Protein AF-A0A1V5USU1-F1 (afdb_monomer)

Nearest PDB structures (foldseek):
  1e4g-assembly1_T  TM=7.803E-01  e=1.457E-03  Thermotoga maritima
  1e4f-assembly1_T  TM=7.929E-01  e=7.397E-03  Thermotoga maritima
  3h1q-assembly2_B  TM=7.824E-01  e=1.484E-01  Carboxydothermus hydrogenoformans Z-2901
  4ehu-assembly1_A  TM=6.058E-01  e=4.864E-01  Clostridioides difficile
  5icg-assembly1_A-2  TM=4.072E-01  e=1.923E+00  Thalictrum flavum subsp. glaucum

Radius of gyration: 23.8 Å; Cα contacts (8 Å, |Δi|>4): 133; chains: 1; bounding box: 55×42×57 Å

Mean predicted aligned error: 12.1 Å

Solvent-accessible surface area (backbone atoms only — not comparable to full-atom values): 10246 Å² total; per-residue (Å²): 131,86,78,86,73,80,58,92,92,57,49,75,69,56,45,52,52,53,52,52,62,69,36,48,38,63,34,44,83,76,74,37,70,88,44,86,60,76,43,44,51,68,54,46,42,65,72,46,50,46,57,52,49,47,50,56,43,46,56,50,42,54,54,34,51,75,68,60,40,67,84,73,40,83,85,34,50,72,36,55,28,62,73,45,69,44,85,63,44,48,65,46,35,26,69,72,61,74,34,54,46,45,71,47,63,55,80,84,58,92,90,60,66,89,84,59,63,43,29,54,40,31,65,64,51,48,53,51,53,51,51,57,72,66,46,58,69,68,59,46,55,73,66,50,57,60,72,57,58,44,56,76,63,72,52,89,76,73,50,73,69,59,56,55,51,55,62,68,70,50,133

Sequence (171 aa):
MERIKPLPGESKKDFVRRQKSADTLNLAEVGLPDLKEELSRIQIVKGIIYPRVQEIVGLLGEILDKHHLLKLVPAGVVFTGGGAMTIHLNEVAERVLGLPARVGKPRAVDGLIAEANLTTLATSLGVLNYAKSLGSGDAVVSRFNLIEAIKDLHLDRVTTKGLSIIKKILP

pLDDT: mean 83.16, std 12.91, range [51.34, 97.81]

Structure (mmCIF, N/CA/C/O backbone):
data_AF-A0A1V5USU1-F1
#
_entry.id   AF-A0A1V5USU1-F1
#
loop_
_atom_site.group_PDB
_atom_site.id
_atom_site.type_symbol
_atom_site.label_atom_id
_atom_site.label_alt_id
_atom_site.label_comp_id
_atom_site.label_asym_id
_atom_site.label_entity_id
_atom_site.label_seq_id
_atom_site.pdbx_PDB_ins_code
_atom_site.Cartn_x
_atom_site.Cartn_y
_atom_site.Cartn_z
_atom_site.occupancy
_atom_site.B_iso_or_equiv
_atom_site.auth_seq_id
_atom_site.auth_comp_id
_atom_site.auth_asym_id
_atom_site.auth_atom_id
_atom_site.pdbx_PDB_model_num
ATOM 1 N N . MET A 1 1 ? -8.056 -4.563 11.602 1.00 57.9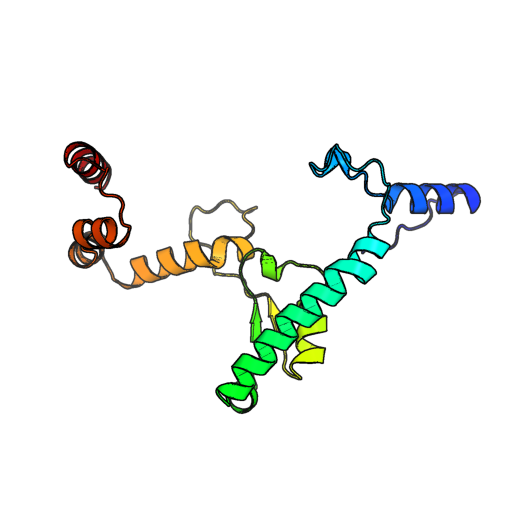7 1 MET A N 1
ATOM 2 C CA . MET A 1 1 ? -7.787 -4.250 13.023 1.00 57.97 1 MET A CA 1
ATOM 3 C C . MET A 1 1 ? -8.084 -5.482 13.841 1.00 57.97 1 MET A C 1
ATOM 5 O O . MET A 1 1 ? -9.164 -6.047 13.701 1.00 57.97 1 MET A O 1
ATOM 9 N N . GLU A 1 2 ? -7.114 -5.932 14.622 1.00 58.34 2 GLU A N 1
ATOM 10 C CA . GLU A 1 2 ? -7.278 -7.111 15.462 1.00 58.34 2 GLU A CA 1
ATOM 11 C C . GLU A 1 2 ? -8.331 -6.819 16.540 1.00 58.34 2 GLU A C 1
ATOM 13 O O . GLU A 1 2 ? -8.253 -5.811 17.245 1.00 58.34 2 GLU A O 1
ATOM 18 N N . ARG A 1 3 ? -9.383 -7.645 16.620 1.00 71.06 3 ARG A N 1
ATOM 19 C CA . ARG A 1 3 ? -10.411 -7.476 17.651 1.00 71.06 3 ARG A CA 1
ATOM 20 C C . ARG A 1 3 ? -9.794 -7.815 19.000 1.00 71.06 3 ARG A C 1
ATOM 22 O O . ARG A 1 3 ? -9.380 -8.950 19.224 1.00 71.06 3 ARG A O 1
ATOM 29 N N . ILE A 1 4 ? -9.790 -6.837 19.898 1.00 83.19 4 ILE A N 1
ATOM 30 C CA . ILE A 1 4 ? -9.371 -7.015 21.284 1.00 83.19 4 ILE A CA 1
ATOM 31 C C . ILE A 1 4 ? -10.218 -8.129 21.907 1.00 83.19 4 ILE A C 1
ATOM 33 O O . ILE A 1 4 ? -11.448 -8.055 21.902 1.00 83.19 4 ILE A O 1
ATOM 37 N N . LYS A 1 5 ? -9.561 -9.175 22.412 1.00 87.00 5 LYS A N 1
ATOM 38 C CA . LYS A 1 5 ? -10.232 -10.302 23.070 1.00 87.00 5 LYS A CA 1
ATOM 39 C C . LYS A 1 5 ? -10.494 -9.982 24.549 1.00 87.00 5 LYS A C 1
ATOM 41 O O . LYS A 1 5 ? -9.697 -9.248 25.149 1.00 87.00 5 LYS A O 1
ATOM 46 N N . PRO A 1 6 ? -11.582 -10.506 25.139 1.00 89.25 6 PRO A N 1
ATOM 47 C CA . PRO A 1 6 ? -11.805 -10.420 26.579 1.00 89.25 6 PRO A CA 1
ATOM 48 C C . PRO A 1 6 ? -10.697 -11.142 27.348 1.00 89.25 6 PRO A C 1
ATOM 50 O O . PRO A 1 6 ? -10.213 -12.184 26.900 1.00 89.25 6 PRO A O 1
ATOM 53 N N . LEU A 1 7 ? -10.304 -10.595 28.496 1.00 91.50 7 LEU A N 1
ATOM 54 C CA . LEU A 1 7 ? -9.378 -11.260 29.412 1.00 91.50 7 LEU A CA 1
ATOM 55 C C . LEU A 1 7 ? -10.143 -12.245 30.319 1.00 91.50 7 LEU A C 1
ATOM 57 O O . LEU A 1 7 ? -11.314 -12.006 30.630 1.00 91.50 7 LEU A O 1
ATOM 61 N N . PRO A 1 8 ? -9.519 -13.351 30.769 1.00 92.56 8 PRO A N 1
ATOM 62 C CA . PRO A 1 8 ? -10.142 -14.246 31.742 1.00 92.56 8 PRO A CA 1
ATOM 63 C C . PRO A 1 8 ? -10.544 -13.485 33.016 1.00 92.56 8 PRO A C 1
ATOM 65 O O . PRO A 1 8 ? -9.722 -12.790 33.605 1.00 92.56 8 PRO A O 1
ATOM 68 N N . GLY A 1 9 ? -11.810 -13.600 33.432 1.00 92.12 9 GLY A N 1
ATOM 69 C CA . GLY A 1 9 ? -12.342 -12.921 34.625 1.00 92.12 9 GLY A CA 1
ATOM 70 C C . GLY A 1 9 ? -12.723 -11.443 34.440 1.00 92.12 9 GLY A C 1
ATOM 71 O O . GLY A 1 9 ? -13.210 -10.828 35.383 1.00 92.12 9 GLY A O 1
ATOM 72 N N . GLU A 1 10 ? -12.550 -10.868 33.246 1.00 94.19 10 GLU A N 1
ATOM 73 C CA . GLU A 1 10 ? -12.930 -9.482 32.951 1.00 94.19 10 GLU A CA 1
ATOM 74 C C . GLU A 1 10 ? -14.457 -9.322 32.880 1.00 94.19 10 GLU A C 1
ATOM 76 O O . GLU A 1 10 ? -15.156 -10.088 32.207 1.00 94.19 10 GLU A O 1
ATOM 81 N N . SER A 1 11 ? -15.001 -8.301 33.549 1.00 93.75 11 SER A N 1
ATOM 82 C CA . SER A 1 11 ? -16.428 -8.005 33.444 1.00 93.75 11 SER A CA 1
ATOM 83 C C . SER A 1 11 ? -16.767 -7.434 32.060 1.00 93.75 11 SER A C 1
ATOM 85 O O . SER A 1 11 ? -15.948 -6.781 31.411 1.00 93.75 11 SER A O 1
ATOM 87 N N . LYS A 1 12 ? -18.021 -7.594 31.609 1.00 90.00 12 LYS A N 1
ATOM 88 C CA . LYS A 1 12 ? -18.480 -6.980 30.345 1.00 90.00 12 LYS A CA 1
ATOM 89 C C . LYS A 1 12 ? -18.264 -5.461 30.322 1.00 90.00 12 LYS A C 1
ATOM 91 O O . LYS A 1 12 ? -17.974 -4.908 29.267 1.00 90.00 12 LYS A O 1
ATOM 96 N N . LYS A 1 13 ? -18.415 -4.791 31.471 1.00 91.00 13 LYS A N 1
ATOM 97 C CA . LYS A 1 13 ? -18.235 -3.336 31.586 1.00 91.00 13 LYS A CA 1
ATOM 98 C C . LYS A 1 13 ? -16.769 -2.946 31.393 1.00 91.00 13 LYS A C 1
ATOM 100 O O . LYS A 1 13 ? -16.489 -2.011 30.645 1.00 91.00 13 LYS A O 1
ATOM 105 N N . ASP A 1 14 ? -15.855 -3.692 32.008 1.00 91.00 14 ASP A N 1
ATOM 106 C CA . ASP A 1 14 ? -14.415 -3.432 31.918 1.00 91.00 14 ASP A CA 1
ATOM 107 C C . ASP A 1 14 ? -13.887 -3.707 30.509 1.00 91.00 14 ASP A C 1
ATOM 109 O O . ASP A 1 14 ? -13.166 -2.878 29.951 1.00 91.00 14 ASP A O 1
ATOM 113 N N . PHE A 1 15 ? -14.359 -4.787 29.878 1.00 90.81 15 PHE A N 1
ATOM 114 C CA . PHE A 1 15 ? -14.026 -5.106 28.492 1.00 90.81 15 PHE A CA 1
ATOM 115 C C . PHE A 1 15 ? -14.422 -3.984 27.524 1.00 90.81 15 PHE A C 1
ATOM 117 O O . PHE A 1 15 ? -13.606 -3.535 26.718 1.00 90.81 15 PHE A O 1
ATOM 124 N N . VAL A 1 16 ? -15.659 -3.484 27.624 1.00 88.31 16 VAL A N 1
ATOM 125 C CA . VAL A 1 16 ? -16.150 -2.389 26.769 1.00 88.31 16 VAL A CA 1
ATOM 126 C C . VAL A 1 16 ? -15.358 -1.102 27.012 1.00 88.31 16 VAL A C 1
ATOM 128 O O . VAL A 1 16 ? -15.012 -0.403 26.059 1.00 88.31 16 VAL A O 1
ATOM 131 N N . ARG A 1 17 ? -15.018 -0.794 28.270 1.00 87.44 17 ARG A N 1
ATOM 132 C CA . ARG A 1 17 ? -14.196 0.376 28.610 1.00 87.44 17 ARG A CA 1
ATOM 133 C C . ARG A 1 17 ? -12.802 0.284 27.989 1.00 87.44 17 ARG A C 1
ATOM 135 O O . ARG A 1 17 ? -12.346 1.251 27.381 1.00 87.44 17 ARG A O 1
ATOM 142 N N . ARG A 1 18 ? -12.149 -0.875 28.100 1.00 87.75 18 ARG A N 1
ATOM 143 C CA . ARG A 1 18 ? -10.826 -1.128 27.516 1.00 87.75 18 ARG A CA 1
ATOM 144 C C . ARG A 1 18 ? -10.861 -1.069 25.994 1.00 87.75 18 ARG A C 1
ATOM 146 O O . ARG A 1 18 ? -9.982 -0.465 25.387 1.00 87.75 18 ARG A O 1
ATOM 153 N N . GLN A 1 19 ? -11.901 -1.634 25.386 1.00 85.88 19 GLN A N 1
ATOM 154 C CA . GLN A 1 19 ? -12.107 -1.561 23.944 1.00 85.88 19 GLN A CA 1
ATOM 155 C C . GLN A 1 19 ? -12.253 -0.114 23.465 1.00 85.88 19 GLN A C 1
ATOM 157 O O . GLN A 1 19 ? -11.602 0.266 22.496 1.00 85.88 19 GLN A O 1
ATOM 162 N N . LYS A 1 20 ? -13.060 0.700 24.157 1.00 83.88 20 LYS A N 1
ATOM 163 C CA . LYS A 1 20 ? -13.244 2.116 23.821 1.00 83.88 20 LYS A CA 1
ATOM 164 C C . LYS A 1 20 ? -11.935 2.897 23.943 1.00 83.88 20 LYS A C 1
ATOM 166 O O . LYS A 1 20 ? -11.565 3.593 23.011 1.00 83.88 20 LYS A O 1
ATOM 171 N N . SER A 1 21 ? -11.210 2.729 25.050 1.00 83.06 21 SER A N 1
ATOM 172 C CA . SER A 1 21 ? -9.934 3.423 25.270 1.00 83.06 21 SER A CA 1
ATOM 173 C C . SER A 1 21 ? -8.869 3.067 24.232 1.00 83.06 21 SER A C 1
ATOM 175 O O . SER A 1 21 ? -8.064 3.920 23.884 1.00 83.06 21 SER A O 1
ATOM 177 N N . ALA A 1 22 ? -8.841 1.822 23.756 1.00 83.25 22 ALA A N 1
ATOM 178 C CA . ALA A 1 22 ? -7.873 1.381 22.754 1.00 83.25 22 ALA A CA 1
ATOM 179 C C . ALA A 1 22 ? -8.215 1.853 21.328 1.00 83.25 22 ALA A C 1
ATOM 181 O O . ALA A 1 22 ? -7.331 1.922 20.472 1.00 83.25 22 ALA A O 1
ATOM 182 N N . ASP A 1 23 ? -9.490 2.142 21.061 1.00 85.19 23 ASP A N 1
ATOM 183 C CA . ASP A 1 23 ? -9.958 2.648 19.769 1.00 85.19 23 ASP A CA 1
ATOM 184 C C . ASP A 1 23 ? -9.856 4.176 19.661 1.00 85.19 23 ASP A C 1
ATOM 186 O O . ASP A 1 23 ? -9.820 4.705 18.554 1.00 85.19 23 ASP A O 1
ATOM 190 N N . THR A 1 24 ? -9.765 4.896 20.779 1.00 85.94 24 THR A N 1
ATOM 191 C CA . THR A 1 24 ? -9.569 6.349 20.779 1.00 85.94 24 THR A CA 1
ATOM 192 C C . THR A 1 24 ? -8.161 6.732 20.306 1.00 85.94 24 THR A C 1
ATOM 194 O O . THR A 1 24 ? -7.159 6.138 20.708 1.00 85.94 24 THR A O 1
ATOM 197 N N . LEU A 1 25 ? -8.081 7.749 19.447 1.00 83.81 25 LEU A N 1
ATOM 198 C CA . LEU A 1 25 ? -6.849 8.398 19.015 1.00 83.81 25 LEU A CA 1
ATOM 199 C C . LEU A 1 25 ? -6.836 9.849 19.508 1.00 83.81 25 LEU A C 1
ATOM 201 O O . LEU A 1 25 ? -7.756 10.615 19.219 1.00 83.81 25 LEU A O 1
ATOM 205 N N . ASN A 1 26 ? -5.774 10.217 20.223 1.00 83.25 26 ASN A N 1
ATOM 206 C CA . ASN A 1 26 ? -5.519 11.591 20.635 1.00 83.25 26 ASN A CA 1
ATOM 207 C C . ASN A 1 26 ? -4.790 12.332 19.509 1.00 83.25 26 ASN A C 1
ATOM 209 O O . ASN A 1 26 ? -3.657 11.992 19.169 1.00 83.25 26 ASN A O 1
ATOM 213 N N . LEU A 1 27 ? -5.431 13.340 18.922 1.00 83.25 27 LEU A N 1
ATOM 214 C CA . LEU A 1 27 ? -4.878 14.064 17.777 1.00 83.25 27 LEU A CA 1
ATOM 215 C C . LEU A 1 27 ? -3.632 14.888 18.134 1.00 83.25 27 LEU A C 1
ATOM 217 O O . LEU A 1 27 ? -2.746 15.045 17.291 1.00 83.25 27 LEU A O 1
ATOM 221 N N . ALA A 1 28 ? -3.492 15.316 19.392 1.00 81.94 28 ALA A N 1
ATOM 222 C CA . ALA A 1 28 ? -2.304 16.032 19.849 1.00 81.94 28 ALA A CA 1
ATOM 223 C C . ALA A 1 28 ? -1.033 15.168 19.759 1.00 81.94 28 ALA A C 1
ATOM 225 O O . ALA A 1 28 ? 0.022 15.660 19.363 1.00 81.94 28 ALA A O 1
ATOM 226 N N . GLU A 1 29 ? -1.138 13.866 20.044 1.00 81.38 29 GLU A N 1
ATOM 227 C CA . GLU A 1 29 ? -0.017 12.916 19.939 1.00 81.38 29 GLU A CA 1
ATOM 228 C C . GLU A 1 29 ? 0.415 12.669 18.488 1.00 81.38 29 GLU A C 1
ATOM 230 O O . GLU A 1 29 ? 1.552 12.280 18.230 1.00 81.38 29 GLU A O 1
ATOM 235 N N . VAL A 1 30 ? -0.479 12.920 17.531 1.00 82.25 30 VAL A N 1
ATOM 236 C CA . VAL A 1 30 ? -0.247 12.718 16.092 1.00 82.25 30 VAL A CA 1
ATOM 237 C C . VAL A 1 30 ? 0.248 14.011 15.417 1.00 82.25 30 VAL A C 1
ATOM 239 O O . VAL A 1 30 ? 0.342 14.089 14.195 1.00 82.25 30 VAL A O 1
ATOM 242 N N . GLY A 1 31 ? 0.607 15.034 16.203 1.00 82.06 31 GLY A N 1
ATOM 243 C CA . GLY A 1 31 ? 1.140 16.301 15.696 1.00 82.06 31 GLY A CA 1
ATOM 244 C C . GLY A 1 31 ? 0.069 17.318 15.301 1.00 82.06 31 GLY A C 1
ATOM 245 O O . GLY A 1 31 ? 0.370 18.259 14.571 1.00 82.06 31 GLY A O 1
ATOM 246 N N . LEU A 1 32 ? -1.166 17.152 15.787 1.00 84.06 32 LEU A N 1
ATOM 247 C CA . LEU A 1 32 ? -2.279 18.087 15.588 1.00 84.06 32 LEU A CA 1
ATOM 248 C C . LEU A 1 32 ? -2.728 18.682 16.939 1.00 84.06 32 LEU A C 1
ATOM 250 O O . LEU A 1 32 ? -3.823 18.377 17.412 1.00 84.06 32 LEU A O 1
ATOM 254 N N . PRO A 1 33 ? -1.889 19.509 17.593 1.00 78.50 33 PRO A N 1
ATOM 255 C CA . PRO A 1 33 ? -2.122 19.973 18.965 1.00 78.50 33 PRO A CA 1
ATOM 256 C C . PRO A 1 33 ? -3.334 20.904 19.115 1.00 78.50 33 PRO A C 1
ATOM 258 O O . PRO A 1 33 ? -3.918 20.972 20.195 1.00 78.50 33 PRO A O 1
ATOM 261 N N . ASP A 1 34 ? -3.733 21.596 18.046 1.00 83.00 34 ASP A N 1
ATOM 262 C CA . ASP A 1 34 ? -4.869 22.527 18.067 1.00 83.00 34 ASP A CA 1
ATOM 263 C C . ASP A 1 34 ? -6.228 21.806 18.043 1.00 83.00 34 ASP A C 1
ATOM 265 O O . ASP A 1 34 ? -7.263 22.393 18.366 1.00 83.00 34 ASP A O 1
ATOM 269 N N . LEU A 1 35 ? -6.235 20.514 17.697 1.00 77.25 35 LEU A N 1
ATOM 270 C CA . LEU A 1 35 ? -7.434 19.689 17.653 1.00 77.25 35 LEU A CA 1
ATOM 271 C C . LEU A 1 35 ? -7.573 18.915 18.966 1.00 77.25 35 LEU A C 1
ATOM 273 O O . LEU A 1 35 ? -6.900 17.915 19.199 1.00 77.25 35 LEU A O 1
ATOM 277 N N . LYS A 1 36 ? -8.491 19.371 19.824 1.00 69.69 36 LYS A N 1
ATOM 278 C CA . LYS A 1 36 ? -8.830 18.707 21.100 1.00 69.69 36 LYS A CA 1
ATOM 279 C C . LYS A 1 36 ? -9.815 17.544 20.946 1.00 69.69 36 LYS A C 1
ATOM 281 O O . LYS A 1 36 ? -10.269 16.992 21.944 1.00 69.69 36 LYS A O 1
ATOM 286 N N . GLU A 1 37 ? -10.201 17.216 19.718 1.00 77.81 37 GLU A N 1
ATOM 287 C CA . GLU A 1 37 ? -11.170 16.160 19.452 1.00 77.81 37 GLU A CA 1
ATOM 288 C C . GLU A 1 37 ? -10.522 14.780 19.579 1.00 77.81 37 GLU A C 1
ATOM 290 O O . GLU A 1 37 ? -9.479 14.496 18.994 1.00 77.81 37 GLU A O 1
ATOM 295 N N . GLU A 1 38 ? -11.169 13.902 20.338 1.00 78.94 38 GLU A N 1
ATOM 296 C CA . GLU A 1 38 ? -10.850 12.481 20.367 1.00 78.94 38 GLU A CA 1
ATOM 297 C C . GLU A 1 38 ? -11.626 11.779 19.252 1.00 78.94 38 GLU A C 1
ATOM 299 O O . GLU A 1 38 ? -12.859 11.767 19.253 1.00 78.94 38 GLU A O 1
ATOM 304 N N . LEU A 1 39 ? -10.913 11.166 18.307 1.00 84.19 39 LEU A N 1
ATOM 305 C CA . LEU A 1 39 ? -11.530 10.413 17.217 1.00 84.19 39 LEU A CA 1
ATOM 306 C C . LEU A 1 39 ? -11.294 8.918 17.397 1.00 84.19 39 LEU A C 1
ATOM 308 O O . LEU A 1 39 ? -10.197 8.479 17.739 1.00 84.19 39 LEU A O 1
ATOM 312 N N . SER A 1 40 ? -12.317 8.112 17.115 1.00 88.56 40 SER A N 1
ATOM 313 C CA . SER A 1 40 ? -12.136 6.662 17.021 1.00 88.56 40 SER A CA 1
ATOM 314 C C . SER A 1 40 ? -11.337 6.314 15.763 1.00 88.56 40 SER A C 1
ATOM 316 O O . SER A 1 40 ? -11.607 6.813 14.665 1.00 88.56 40 SER A O 1
ATOM 318 N N . ARG A 1 41 ? -10.380 5.391 15.887 1.00 87.25 41 ARG A N 1
ATOM 319 C CA . ARG A 1 41 ? -9.602 4.874 14.753 1.00 87.25 41 ARG A CA 1
ATOM 320 C C . ARG A 1 41 ? -10.517 4.254 13.700 1.00 87.25 41 ARG A C 1
ATOM 322 O O . ARG A 1 41 ? -10.279 4.432 12.508 1.00 87.25 41 ARG A O 1
ATOM 329 N N . ILE A 1 42 ? -11.587 3.569 14.110 1.00 88.19 42 ILE A N 1
ATOM 330 C CA . ILE A 1 42 ? -12.590 3.021 13.184 1.00 88.19 42 ILE A CA 1
ATOM 331 C C . ILE A 1 42 ? -13.302 4.136 12.409 1.00 88.19 42 ILE A C 1
ATOM 333 O O . ILE A 1 42 ? -13.528 3.979 11.207 1.00 88.19 42 ILE A O 1
ATOM 337 N N . GLN A 1 43 ? -13.646 5.248 13.066 1.00 89.50 43 GLN A N 1
ATOM 338 C CA . GLN A 1 43 ? -14.268 6.397 12.399 1.00 89.50 43 GLN A CA 1
ATOM 339 C C . GLN A 1 43 ? -13.322 7.018 11.369 1.00 89.50 43 GLN A C 1
ATOM 341 O O . GLN A 1 43 ? -13.745 7.265 10.244 1.00 89.50 43 GLN A O 1
ATOM 346 N N . ILE A 1 44 ? -12.040 7.183 11.704 1.00 90.69 44 ILE A N 1
ATOM 347 C CA . ILE A 1 44 ? -11.025 7.684 10.765 1.00 90.69 44 ILE A CA 1
ATOM 348 C C . ILE A 1 44 ? -10.882 6.734 9.571 1.00 90.69 44 ILE A C 1
ATOM 350 O O . ILE A 1 44 ? -10.918 7.163 8.418 1.00 90.69 44 ILE A O 1
ATOM 354 N N . VAL A 1 45 ? -10.763 5.427 9.822 1.00 92.12 45 VAL A N 1
ATOM 355 C CA . VAL A 1 45 ? -10.596 4.439 8.750 1.00 92.12 45 VAL A CA 1
ATOM 356 C C . VAL A 1 45 ? -11.799 4.437 7.810 1.00 92.12 45 VAL A C 1
ATOM 358 O O . VAL A 1 45 ? -11.622 4.514 6.599 1.00 92.12 45 VAL A O 1
ATOM 361 N N . LYS A 1 46 ? -13.022 4.364 8.342 1.00 92.38 46 LYS A N 1
ATOM 362 C CA . LYS A 1 46 ? -14.235 4.256 7.517 1.00 92.38 46 LYS A CA 1
ATOM 363 C C . LYS A 1 46 ? -14.681 5.581 6.910 1.00 92.38 46 LYS A C 1
ATOM 365 O O . LYS A 1 46 ? -15.198 5.583 5.801 1.00 92.38 46 LYS A O 1
ATOM 370 N N . GLY A 1 47 ? -14.531 6.676 7.647 1.00 92.81 47 GLY A N 1
ATOM 371 C CA . GLY A 1 47 ? -15.023 7.995 7.261 1.00 92.81 47 GLY A CA 1
ATOM 372 C C . GLY A 1 47 ? -14.034 8.808 6.434 1.00 92.81 47 GLY A C 1
ATOM 373 O O . GLY A 1 47 ? -14.465 9.684 5.695 1.00 92.81 47 GLY A O 1
ATOM 374 N N . ILE A 1 48 ? -12.729 8.525 6.533 1.00 92.50 48 ILE A N 1
ATOM 375 C CA . ILE A 1 48 ? -11.684 9.334 5.887 1.00 92.50 48 ILE A CA 1
ATOM 376 C C . ILE A 1 48 ? -10.792 8.474 4.991 1.00 92.50 48 ILE A C 1
ATOM 378 O O . ILE A 1 48 ? -10.711 8.717 3.787 1.00 92.50 48 ILE A O 1
ATOM 382 N N . ILE A 1 49 ? -10.140 7.449 5.550 1.00 94.69 49 ILE A N 1
ATOM 383 C CA . ILE A 1 49 ? -9.141 6.665 4.805 1.00 94.69 49 ILE A CA 1
ATOM 384 C C . ILE A 1 49 ? -9.803 5.891 3.665 1.00 94.69 49 ILE A C 1
ATOM 386 O O . ILE A 1 49 ? -9.353 5.978 2.527 1.00 94.69 49 ILE A O 1
ATOM 390 N N . TYR A 1 50 ? -10.882 5.162 3.947 1.00 95.94 50 TYR A N 1
ATOM 391 C CA . TYR A 1 50 ? -11.552 4.325 2.956 1.00 95.94 50 TYR A CA 1
ATOM 392 C C . TYR A 1 50 ? -12.094 5.141 1.760 1.00 95.94 50 TYR A C 1
ATOM 394 O O . TYR A 1 50 ? -11.770 4.778 0.627 1.00 95.94 50 TYR A O 1
ATOM 402 N N . PRO A 1 51 ? -12.816 6.269 1.951 1.00 96.56 51 PRO A N 1
ATOM 403 C CA . PRO A 1 51 ? -13.219 7.138 0.844 1.00 96.56 51 PRO A CA 1
ATOM 404 C C . PRO A 1 51 ? -12.040 7.656 0.016 1.00 96.56 51 PRO A C 1
ATOM 406 O O . PRO A 1 51 ? -12.105 7.628 -1.210 1.00 96.56 51 PRO A O 1
ATOM 409 N N . ARG A 1 52 ? -10.937 8.065 0.660 1.00 97.56 52 ARG A N 1
ATOM 410 C CA . ARG A 1 52 ? -9.753 8.574 -0.050 1.00 97.56 52 ARG A CA 1
ATOM 411 C C . ARG A 1 52 ? -9.034 7.486 -0.845 1.00 97.56 52 ARG A C 1
ATOM 413 O O . ARG A 1 52 ? -8.585 7.735 -1.958 1.00 97.56 52 ARG A O 1
ATOM 420 N N . VAL A 1 53 ? -8.936 6.274 -0.306 1.00 97.31 53 VAL A N 1
ATOM 421 C CA . VAL A 1 53 ? -8.388 5.127 -1.043 1.00 97.31 53 VAL A CA 1
ATOM 422 C C . VAL A 1 53 ? -9.266 4.813 -2.256 1.00 97.31 53 VAL A C 1
ATOM 424 O O . VAL A 1 53 ? -8.739 4.624 -3.349 1.00 97.31 53 VAL A O 1
ATOM 427 N N . GLN A 1 54 ? -10.591 4.809 -2.093 1.00 97.50 54 GLN A N 1
ATOM 428 C CA . GLN A 1 54 ? -11.523 4.566 -3.194 1.00 97.50 54 GLN A CA 1
ATOM 429 C C . GLN A 1 54 ? -11.414 5.635 -4.289 1.00 97.50 54 GLN A C 1
ATOM 431 O O . GLN A 1 54 ? -11.399 5.290 -5.465 1.00 97.50 54 GLN A O 1
ATOM 436 N N . GLU A 1 55 ? -11.283 6.906 -3.909 1.00 97.81 55 GLU A N 1
ATOM 437 C CA . GLU A 1 55 ? -11.052 8.027 -4.825 1.00 97.81 55 GLU A CA 1
ATOM 438 C C . GLU A 1 55 ? -9.745 7.851 -5.615 1.00 97.81 55 GLU A C 1
ATOM 440 O O . GLU A 1 55 ? -9.759 7.865 -6.843 1.00 97.81 55 GLU A O 1
ATOM 445 N 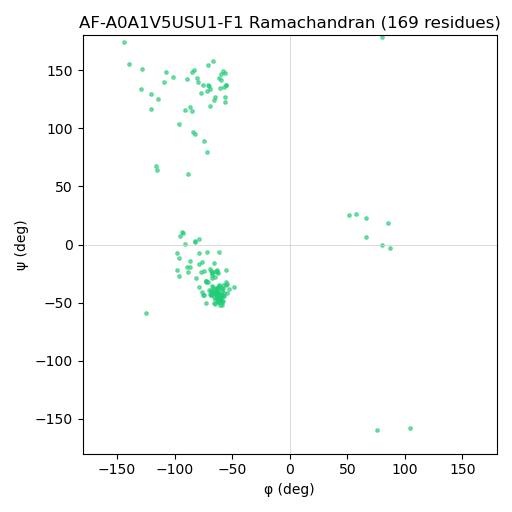N . ILE A 1 56 ? -8.621 7.606 -4.927 1.00 97.12 56 ILE A N 1
ATOM 446 C CA . I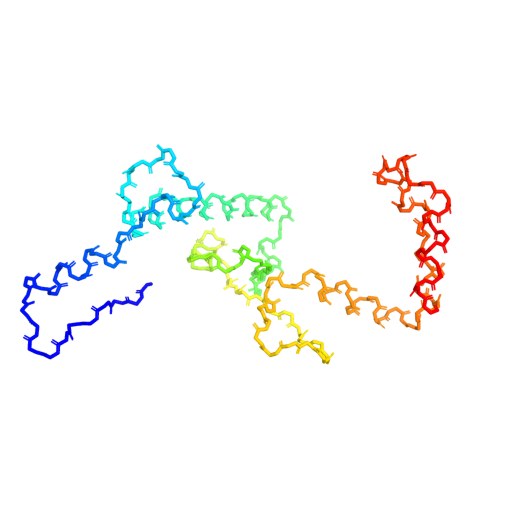LE A 1 56 ? -7.305 7.426 -5.563 1.00 97.12 56 ILE A CA 1
ATOM 447 C C . ILE A 1 56 ? -7.321 6.252 -6.544 1.00 97.12 56 ILE A C 1
ATOM 449 O O . ILE A 1 56 ? -6.794 6.362 -7.652 1.00 97.12 56 ILE A O 1
ATOM 453 N N . VAL A 1 57 ? -7.916 5.122 -6.156 1.00 97.25 57 VAL A N 1
ATOM 454 C CA . VAL A 1 57 ? -7.981 3.963 -7.050 1.00 97.25 57 VAL A CA 1
ATOM 455 C C . VAL A 1 57 ? -8.984 4.180 -8.186 1.00 97.25 57 VAL A C 1
ATOM 457 O O . VAL A 1 57 ? -8.741 3.711 -9.295 1.00 97.25 57 VAL A O 1
ATOM 460 N N . GLY A 1 58 ? -10.060 4.936 -7.959 1.00 97.31 58 GLY A N 1
ATOM 461 C CA . GLY A 1 58 ? -10.977 5.366 -9.017 1.00 97.31 58 GLY A CA 1
ATOM 462 C C . GLY A 1 58 ? -10.255 6.172 -10.096 1.00 97.31 58 GLY A C 1
ATOM 463 O O . GLY A 1 58 ? -10.312 5.809 -11.268 1.00 97.31 58 GLY A O 1
ATOM 464 N N . LEU A 1 59 ? -9.471 7.177 -9.689 1.00 97.62 59 LEU A N 1
ATOM 465 C CA . LEU A 1 59 ? -8.633 7.971 -10.596 1.00 97.62 59 LEU A CA 1
ATOM 466 C C . LEU A 1 59 ? -7.625 7.100 -11.361 1.00 97.62 59 LEU A C 1
ATOM 468 O O . LEU A 1 59 ? -7.403 7.290 -12.556 1.00 97.62 59 LEU A O 1
ATOM 472 N N . LEU A 1 60 ? -7.024 6.112 -10.692 1.00 95.62 60 LEU A N 1
ATOM 473 C CA . LEU A 1 60 ? -6.144 5.145 -11.349 1.00 95.62 60 LEU A CA 1
ATOM 474 C C . LEU A 1 60 ? -6.901 4.319 -12.402 1.00 95.62 60 LEU A C 1
ATOM 476 O O . LEU A 1 60 ? -6.385 4.122 -13.500 1.00 95.62 60 LEU A O 1
ATOM 480 N N . GLY A 1 61 ? -8.121 3.873 -12.097 1.00 95.50 61 GLY A N 1
ATOM 481 C CA . GLY A 1 61 ? -8.992 3.166 -13.035 1.00 95.50 61 GLY A CA 1
ATOM 482 C C . GLY A 1 61 ? -9.314 3.993 -14.279 1.00 95.50 61 GLY A C 1
ATOM 483 O O . GLY A 1 61 ? -9.152 3.494 -15.390 1.00 95.50 61 GLY A O 1
ATOM 484 N N . GLU A 1 62 ? -9.673 5.267 -14.105 1.00 96.31 62 GLU A N 1
ATOM 485 C CA . GLU A 1 62 ? -9.931 6.200 -15.212 1.00 96.31 62 GLU A CA 1
ATOM 486 C C . GLU A 1 62 ? -8.709 6.360 -16.126 1.00 96.31 62 GLU A C 1
ATOM 488 O O . GLU A 1 62 ? -8.832 6.316 -17.351 1.00 96.31 62 GLU A O 1
ATOM 493 N N . ILE A 1 63 ? -7.510 6.493 -15.548 1.00 95.94 63 ILE A N 1
ATOM 494 C CA . ILE A 1 63 ? -6.259 6.591 -16.313 1.00 95.94 63 ILE A CA 1
ATOM 495 C C . ILE A 1 63 ? -5.991 5.288 -17.079 1.00 95.94 63 ILE A C 1
ATOM 497 O O . ILE A 1 63 ? -5.672 5.325 -18.268 1.00 95.94 63 ILE A O 1
ATOM 501 N N . LEU A 1 64 ? -6.127 4.130 -16.429 1.00 94.12 64 LEU A N 1
ATOM 502 C CA . LEU A 1 64 ? -5.889 2.835 -17.071 1.00 94.12 64 LEU A CA 1
ATOM 503 C C . LEU A 1 64 ? -6.878 2.562 -18.209 1.00 94.12 64 LEU A C 1
ATOM 505 O O . LEU A 1 64 ? -6.470 2.051 -19.253 1.00 94.12 64 LEU A O 1
ATOM 509 N N . ASP A 1 65 ? -8.152 2.911 -18.033 1.00 93.81 65 ASP A N 1
ATOM 510 C CA . ASP A 1 65 ? -9.181 2.735 -19.060 1.00 93.81 65 ASP A CA 1
ATOM 511 C C . ASP A 1 65 ? -8.975 3.688 -20.244 1.00 93.81 65 ASP A C 1
ATOM 513 O O . ASP A 1 65 ? -8.998 3.263 -21.404 1.00 93.81 65 ASP A O 1
ATOM 517 N N . LYS A 1 66 ? -8.634 4.953 -19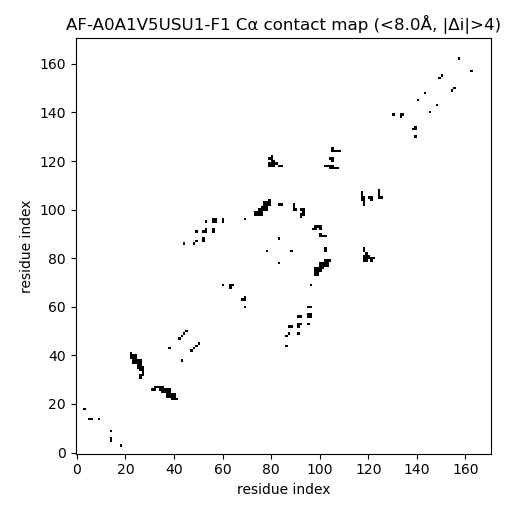.959 1.00 96.56 66 LYS A N 1
ATOM 518 C CA . LYS A 1 66 ? -8.274 5.957 -20.972 1.00 96.56 66 LYS A CA 1
ATOM 519 C C . LYS A 1 66 ? -7.141 5.484 -21.886 1.00 96.56 66 LYS A C 1
ATOM 521 O O . LYS A 1 66 ? -7.140 5.805 -23.071 1.00 96.56 66 LYS A O 1
ATOM 526 N N . HIS A 1 67 ? -6.196 4.712 -21.353 1.00 94.62 67 HIS A N 1
ATOM 527 C CA . HIS A 1 67 ? -5.091 4.117 -22.111 1.00 94.62 67 HIS A CA 1
ATOM 528 C C . HIS A 1 67 ? -5.359 2.673 -22.579 1.00 94.62 67 HIS A C 1
ATOM 530 O O . HIS A 1 67 ? -4.459 2.024 -23.107 1.00 94.62 67 HIS A O 1
ATOM 536 N N . HIS A 1 68 ? -6.582 2.167 -22.395 1.00 93.12 68 HIS A N 1
ATOM 537 C CA . HIS A 1 68 ? -7.037 0.823 -22.777 1.00 93.12 68 HIS A CA 1
ATOM 538 C 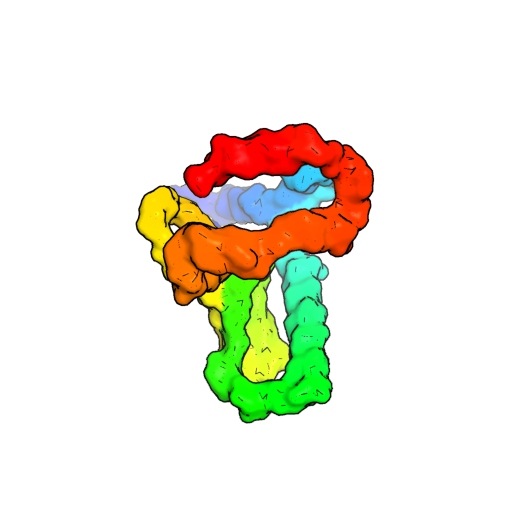C . HIS A 1 68 ? -6.207 -0.312 -22.156 1.00 93.12 68 HIS A C 1
ATOM 540 O O . HIS A 1 68 ? -6.134 -1.421 -22.687 1.00 93.12 68 HIS A O 1
ATOM 546 N N . LEU A 1 69 ? -5.593 -0.047 -21.001 1.00 92.44 69 LEU A N 1
ATOM 547 C CA . LEU A 1 69 ? -4.680 -0.970 -20.335 1.00 92.44 69 LEU A CA 1
ATOM 548 C C . LEU A 1 69 ? -5.414 -2.034 -19.523 1.00 92.44 69 LEU A C 1
ATOM 550 O O . LEU A 1 69 ? -4.898 -3.141 -19.412 1.00 92.44 69 LEU A O 1
ATOM 554 N N . LEU A 1 70 ? -6.618 -1.753 -19.004 1.00 89.06 70 LEU A N 1
ATOM 555 C CA . LEU A 1 70 ? -7.353 -2.675 -18.119 1.00 89.06 70 LEU A CA 1
ATOM 556 C C . LEU A 1 70 ? -7.519 -4.082 -18.716 1.00 89.06 70 LEU A C 1
ATOM 558 O O . LEU A 1 70 ? -7.369 -5.077 -18.013 1.00 89.06 70 LEU A O 1
ATOM 562 N N . LYS A 1 71 ? -7.763 -4.177 -20.029 1.00 87.50 71 LYS A N 1
ATOM 563 C CA . LYS A 1 71 ? -7.926 -5.457 -20.742 1.00 87.50 71 LYS A CA 1
ATOM 564 C C . LYS A 1 71 ? -6.600 -6.160 -21.054 1.00 87.50 71 LYS A C 1
ATOM 566 O O . LYS A 1 71 ? -6.601 -7.343 -21.378 1.00 87.50 71 LYS A O 1
ATOM 571 N N . LEU A 1 72 ? -5.483 -5.439 -20.980 1.00 92.69 72 LEU A N 1
ATOM 572 C CA . LEU A 1 72 ? -4.147 -5.921 -21.339 1.00 92.69 72 LEU A CA 1
ATOM 573 C C . LEU A 1 72 ? -3.349 -6.427 -20.131 1.00 92.69 72 LEU A C 1
ATOM 575 O O . LEU A 1 72 ? -2.323 -7.078 -20.315 1.00 92.69 72 LEU A O 1
ATOM 579 N N . VAL A 1 73 ? -3.812 -6.164 -18.904 1.00 91.06 73 VAL A N 1
ATOM 580 C CA . VAL A 1 73 ? -3.135 -6.573 -17.662 1.00 91.06 73 VAL A CA 1
ATOM 581 C C . VAL A 1 73 ? -3.957 -7.590 -16.853 1.00 91.06 73 VAL A C 1
ATOM 583 O O . VAL A 1 73 ? -4.324 -7.320 -15.711 1.00 91.06 73 VAL A O 1
ATOM 586 N N . PRO A 1 74 ? -4.214 -8.809 -17.372 1.00 89.88 74 PRO A N 1
ATOM 587 C CA . PRO A 1 74 ? -4.996 -9.824 -16.653 1.00 89.88 74 PRO A CA 1
ATOM 588 C C . PRO A 1 74 ? -4.325 -10.280 -15.346 1.00 89.88 74 PRO A C 1
ATOM 590 O O . PRO A 1 74 ? -4.990 -10.750 -14.429 1.00 89.88 74 PRO A O 1
ATOM 593 N N . ALA A 1 75 ? -3.004 -10.099 -15.235 1.00 93.25 75 ALA A N 1
ATOM 594 C CA . ALA A 1 75 ? -2.247 -10.332 -14.007 1.00 93.25 75 ALA A CA 1
ATOM 595 C C . ALA A 1 75 ? -2.508 -9.273 -12.913 1.00 93.25 75 ALA A C 1
ATOM 597 O O . ALA A 1 75 ? -2.002 -9.409 -11.795 1.00 93.25 75 ALA A O 1
ATOM 598 N N . GLY A 1 76 ? -3.261 -8.220 -13.230 1.00 94.19 76 GLY A N 1
ATOM 599 C CA . GLY A 1 76 ? -3.678 -7.174 -12.311 1.00 94.19 76 GLY A CA 1
ATOM 600 C C . GLY A 1 76 ? -2.592 -6.159 -11.955 1.00 94.19 76 GLY A C 1
ATOM 601 O O . GLY A 1 76 ? -1.602 -5.997 -12.671 1.00 94.19 76 GLY A O 1
ATOM 602 N N . VAL A 1 77 ? -2.790 -5.460 -10.838 1.00 95.06 77 VAL A N 1
ATOM 603 C CA . VAL A 1 77 ? -1.967 -4.321 -10.408 1.00 95.06 77 VAL A CA 1
ATOM 604 C C . VAL A 1 77 ? -1.068 -4.664 -9.220 1.00 95.06 77 VAL A C 1
ATOM 606 O O . VAL A 1 77 ? -1.407 -5.475 -8.353 1.00 95.06 77 VAL A O 1
ATOM 609 N N . VAL A 1 78 ? 0.100 -4.021 -9.170 1.00 95.56 78 VAL A N 1
ATOM 610 C CA . VAL A 1 78 ? 1.050 -4.132 -8.057 1.00 95.56 78 VAL A CA 1
ATOM 611 C C . VAL A 1 78 ? 1.279 -2.754 -7.457 1.00 95.56 78 VAL A C 1
ATOM 613 O O . VAL A 1 78 ? 1.830 -1.876 -8.114 1.00 95.56 78 VAL A O 1
ATOM 616 N N . PHE A 1 79 ? 0.896 -2.579 -6.197 1.00 95.69 79 PHE A N 1
ATOM 617 C CA . PHE A 1 79 ? 1.189 -1.374 -5.428 1.00 95.69 79 PHE A CA 1
ATOM 618 C C . PHE A 1 79 ? 2.532 -1.508 -4.717 1.00 95.69 79 PHE A C 1
ATOM 620 O O . PHE A 1 79 ? 2.877 -2.576 -4.215 1.00 95.69 79 PHE A O 1
ATOM 627 N N . THR A 1 80 ? 3.289 -0.420 -4.650 1.00 94.31 80 THR A N 1
ATOM 628 C CA . THR A 1 80 ? 4.583 -0.362 -3.961 1.00 94.31 80 THR A CA 1
ATOM 629 C C . THR A 1 80 ? 4.777 1.000 -3.283 1.00 94.31 80 THR A C 1
ATOM 631 O O . THR A 1 80 ? 3.944 1.892 -3.442 1.00 94.31 80 THR A O 1
ATOM 634 N N . GLY A 1 81 ? 5.852 1.175 -2.513 1.00 92.62 81 GLY A N 1
ATOM 635 C CA . GLY A 1 81 ? 6.089 2.379 -1.711 1.00 92.62 81 GLY A CA 1
ATOM 636 C C . GLY A 1 81 ? 5.310 2.391 -0.391 1.00 92.62 81 GLY A C 1
ATOM 637 O O . GLY A 1 81 ? 4.542 1.482 -0.083 1.00 92.62 81 GLY A O 1
ATOM 638 N N . GLY A 1 82 ? 5.491 3.446 0.410 1.00 91.44 82 GLY A N 1
ATOM 639 C CA . GLY A 1 82 ? 4.851 3.548 1.730 1.00 91.44 82 GLY A CA 1
ATOM 640 C C . GLY A 1 82 ? 3.319 3.579 1.665 1.00 91.44 82 GLY A C 1
ATOM 641 O O . GLY A 1 82 ? 2.651 2.944 2.476 1.00 91.44 82 GLY A O 1
ATOM 642 N N . GLY A 1 83 ? 2.755 4.238 0.646 1.00 93.06 83 GLY A N 1
ATOM 643 C CA . GLY A 1 83 ? 1.305 4.295 0.433 1.00 93.06 83 GLY A CA 1
ATOM 644 C C . GLY A 1 83 ? 0.670 2.932 0.145 1.00 93.06 83 GLY A C 1
ATOM 645 O O . GLY A 1 83 ? -0.503 2.734 0.447 1.00 93.06 83 GLY A O 1
ATOM 646 N N . ALA A 1 84 ? 1.445 1.960 -0.354 1.00 95.06 84 ALA A N 1
ATOM 647 C CA . ALA A 1 84 ? 0.952 0.604 -0.580 1.00 95.06 84 ALA A CA 1
ATOM 648 C C . ALA A 1 84 ? 0.588 -0.138 0.717 1.00 95.06 84 ALA A C 1
ATOM 650 O O . ALA A 1 84 ? -0.101 -1.152 0.677 1.00 95.06 84 ALA A O 1
ATOM 651 N N . MET A 1 85 ? 1.049 0.362 1.867 1.00 92.88 85 MET A N 1
ATOM 652 C CA . MET A 1 85 ? 0.742 -0.190 3.186 1.00 92.88 85 MET A CA 1
ATOM 653 C C . MET A 1 85 ? -0.499 0.418 3.836 1.00 92.88 85 MET A C 1
ATOM 655 O O . MET A 1 85 ? -0.842 0.046 4.960 1.00 92.88 85 MET A O 1
ATOM 659 N N . THR A 1 86 ? -1.168 1.355 3.163 1.00 95.00 86 THR A N 1
ATOM 660 C CA . THR A 1 86 ? -2.415 1.924 3.665 1.00 95.00 86 THR A CA 1
ATOM 661 C C . THR A 1 86 ? -3.461 0.823 3.819 1.00 95.00 86 THR A C 1
ATOM 663 O O . THR A 1 86 ? -3.655 -0.017 2.937 1.00 95.00 86 THR A O 1
ATOM 666 N N . ILE A 1 87 ? -4.149 0.836 4.961 1.00 93.25 87 ILE A N 1
ATOM 667 C CA . ILE A 1 87 ? -5.200 -0.129 5.278 1.00 93.25 87 ILE A CA 1
ATOM 668 C C . ILE A 1 87 ? -6.273 -0.146 4.179 1.00 93.25 87 ILE A C 1
ATOM 670 O O . ILE A 1 87 ? -6.697 0.903 3.697 1.00 93.25 87 ILE A O 1
ATOM 674 N N . HIS A 1 88 ? -6.718 -1.345 3.807 1.00 92.94 88 HIS A N 1
ATOM 675 C CA . HIS A 1 88 ? -7.749 -1.590 2.796 1.00 92.94 88 HIS A CA 1
ATOM 676 C C . HIS A 1 88 ? -7.401 -1.222 1.343 1.00 92.94 88 HIS A C 1
ATOM 678 O O . HIS A 1 88 ? -8.265 -1.343 0.479 1.00 92.94 88 HIS A O 1
ATOM 684 N N . LEU A 1 89 ? -6.159 -0.830 1.023 1.00 96.44 89 LEU A N 1
ATOM 685 C CA . LEU A 1 89 ? -5.790 -0.459 -0.350 1.00 96.44 89 LEU A CA 1
ATOM 686 C C . LEU A 1 89 ? -6.026 -1.583 -1.366 1.00 96.44 89 LEU A C 1
ATOM 688 O O . LEU A 1 89 ? -6.662 -1.361 -2.391 1.00 96.44 89 LEU A O 1
ATOM 692 N N . ASN A 1 90 ? -5.509 -2.779 -1.091 1.00 95.62 90 ASN A N 1
ATOM 693 C CA . ASN A 1 90 ? -5.632 -3.946 -1.965 1.00 95.62 90 ASN A CA 1
ATOM 694 C C . ASN A 1 90 ? -7.100 -4.331 -2.192 1.00 95.62 90 ASN A C 1
ATOM 696 O O . ASN A 1 90 ? -7.522 -4.476 -3.332 1.00 95.62 90 ASN A O 1
ATOM 700 N N . GLU A 1 91 ? -7.889 -4.421 -1.122 1.00 95.50 91 GLU A N 1
ATOM 701 C CA . GLU A 1 91 ? -9.296 -4.837 -1.191 1.00 95.50 91 GLU A CA 1
ATOM 702 C C . GLU A 1 91 ? -10.164 -3.812 -1.931 1.00 95.50 91 GLU A C 1
ATOM 704 O O . GLU A 1 91 ? -11.045 -4.175 -2.713 1.00 95.50 91 GLU A O 1
ATOM 709 N N . VAL A 1 92 ? -9.914 -2.518 -1.703 1.00 96.50 92 VAL A N 1
ATOM 710 C CA . VAL A 1 92 ? -10.585 -1.446 -2.445 1.00 96.50 92 VAL A CA 1
ATOM 711 C C . VAL A 1 92 ? -10.176 -1.489 -3.911 1.00 96.50 92 VAL A C 1
ATOM 713 O O . VAL A 1 92 ? -11.035 -1.357 -4.779 1.00 96.50 92 VAL A O 1
ATOM 716 N N . ALA A 1 93 ? -8.897 -1.719 -4.203 1.00 96.62 93 ALA A N 1
ATOM 717 C CA . ALA A 1 93 ? -8.421 -1.750 -5.573 1.00 96.62 93 ALA A CA 1
ATOM 718 C C . ALA A 1 93 ? -8.972 -2.919 -6.384 1.00 96.62 93 ALA A C 1
ATOM 720 O O . ALA A 1 93 ? -9.389 -2.706 -7.518 1.00 96.62 93 ALA A O 1
ATOM 721 N N . GLU A 1 94 ? -9.053 -4.117 -5.805 1.00 96.19 94 GLU A N 1
ATOM 722 C CA . GLU A 1 94 ? -9.682 -5.262 -6.473 1.00 96.19 94 GLU A CA 1
ATOM 723 C C . GLU A 1 94 ? -11.142 -4.980 -6.817 1.00 96.19 94 GLU A C 1
ATOM 725 O O . GLU A 1 94 ? -11.590 -5.252 -7.930 1.00 96.19 94 GLU A O 1
ATOM 730 N N . ARG A 1 95 ? -11.876 -4.371 -5.877 1.00 96.00 95 ARG A N 1
ATOM 731 C CA . ARG A 1 95 ? -13.282 -4.012 -6.075 1.00 96.00 95 ARG A CA 1
ATOM 732 C C . ARG A 1 95 ? -13.467 -2.944 -7.149 1.00 96.00 95 ARG A C 1
ATOM 734 O O . ARG A 1 95 ? -14.386 -3.062 -7.951 1.00 96.00 95 ARG A O 1
ATOM 741 N N . VAL A 1 96 ? -12.654 -1.891 -7.121 1.00 95.00 96 VAL A N 1
ATOM 742 C CA . VAL A 1 96 ? -12.806 -0.730 -8.010 1.00 95.00 96 VAL A CA 1
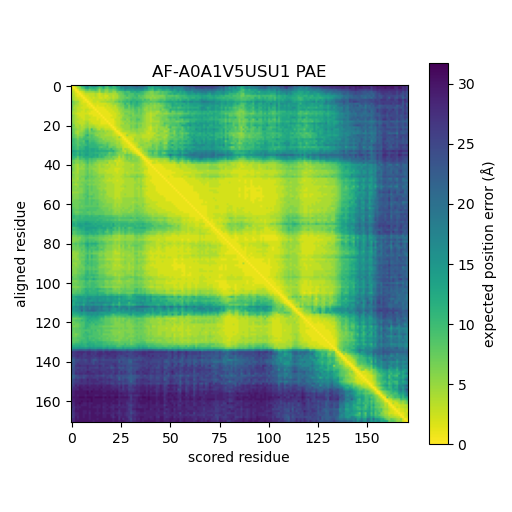ATOM 743 C C . VAL A 1 96 ? -12.306 -1.040 -9.421 1.00 95.00 96 VAL A C 1
ATOM 745 O O . VAL A 1 96 ? -12.951 -0.649 -10.387 1.00 95.00 96 VAL A O 1
ATOM 748 N N . LEU A 1 97 ? -11.184 -1.752 -9.555 1.00 94.44 97 LEU A N 1
ATOM 749 C CA . LEU A 1 97 ? -10.563 -2.032 -10.854 1.00 94.44 97 LEU A CA 1
ATOM 750 C C . LEU A 1 97 ? -11.083 -3.314 -11.511 1.00 94.44 97 LEU A C 1
ATOM 752 O O . LEU A 1 97 ? -10.888 -3.495 -12.709 1.00 94.44 97 LEU A O 1
ATOM 756 N N . GLY A 1 98 ? -11.690 -4.228 -10.745 1.00 93.81 98 GLY A N 1
ATOM 757 C CA . GLY A 1 98 ? -12.088 -5.548 -11.247 1.00 93.81 98 GLY A CA 1
ATOM 758 C C . GLY A 1 98 ? -10.898 -6.434 -11.635 1.00 93.81 98 GLY A C 1
ATOM 759 O O . GLY A 1 98 ? -11.041 -7.344 -12.449 1.00 93.81 98 GLY A O 1
ATOM 760 N N . LEU A 1 99 ? -9.716 -6.157 -11.079 1.00 94.88 99 LEU A N 1
ATOM 761 C CA . LEU A 1 99 ? -8.455 -6.840 -11.365 1.00 94.88 99 LEU A CA 1
ATOM 762 C C . LEU A 1 99 ? -7.792 -7.291 -10.058 1.00 94.88 99 LEU A C 1
ATOM 764 O O . LEU A 1 99 ? -7.940 -6.596 -9.054 1.00 94.88 99 LEU A O 1
ATOM 768 N N . PRO A 1 100 ? -6.997 -8.378 -10.057 1.00 96.06 100 PRO A N 1
ATOM 769 C CA . PRO A 1 100 ? -6.202 -8.750 -8.888 1.00 96.06 100 PRO A CA 1
ATOM 770 C C . PRO A 1 100 ? -5.297 -7.596 -8.438 1.00 96.06 100 PRO A C 1
ATOM 772 O O . PRO A 1 100 ? -4.646 -6.962 -9.272 1.00 96.06 100 PRO A O 1
ATOM 775 N N . ALA A 1 101 ? -5.195 -7.344 -7.134 1.00 96.38 101 ALA A N 1
ATOM 776 C CA . ALA A 1 101 ? -4.320 -6.302 -6.606 1.00 96.38 101 ALA A CA 1
ATOM 777 C C . ALA A 1 101 ? -3.430 -6.843 -5.492 1.00 96.38 101 ALA A C 1
ATOM 779 O O . ALA A 1 101 ? -3.875 -7.522 -4.573 1.00 96.38 101 ALA A O 1
ATOM 780 N N . ARG A 1 102 ? -2.137 -6.519 -5.546 1.00 95.25 102 ARG A N 1
ATOM 781 C CA . ARG A 1 102 ? -1.165 -6.983 -4.546 1.00 95.25 102 ARG A CA 1
ATOM 782 C C . ARG A 1 102 ? -0.174 -5.900 -4.168 1.00 95.25 102 ARG A C 1
ATOM 784 O O . ARG A 1 102 ? 0.112 -5.004 -4.957 1.00 95.25 102 ARG A O 1
ATOM 791 N N . VAL A 1 103 ? 0.391 -6.020 -2.973 1.00 94.88 103 VAL A N 1
ATOM 792 C CA . VAL A 1 103 ? 1.503 -5.178 -2.527 1.00 94.88 103 VAL A CA 1
ATOM 793 C C . VAL A 1 103 ? 2.813 -5.865 -2.900 1.00 94.88 103 VAL A C 1
ATOM 795 O O . VAL A 1 103 ? 3.111 -6.960 -2.423 1.00 94.88 103 VAL A O 1
ATOM 798 N N . GLY A 1 104 ? 3.582 -5.234 -3.781 1.00 92.38 104 GLY A N 1
ATOM 799 C CA . GLY A 1 104 ? 4.902 -5.689 -4.193 1.00 92.38 104 GLY A CA 1
ATOM 800 C C . GLY A 1 104 ? 5.969 -5.307 -3.174 1.00 92.38 104 GLY A C 1
ATOM 801 O O . GLY A 1 104 ? 5.937 -4.222 -2.600 1.00 92.38 104 GLY A O 1
ATOM 802 N N . LYS A 1 105 ? 6.946 -6.195 -2.978 1.00 90.19 105 LYS A N 1
ATOM 803 C CA . LYS A 1 105 ? 8.145 -5.928 -2.179 1.00 90.19 105 LYS A CA 1
ATOM 804 C C . LYS A 1 105 ? 9.377 -6.095 -3.065 1.00 90.19 105 LYS A C 1
ATOM 806 O O . LYS A 1 105 ? 9.471 -7.116 -3.749 1.00 90.19 105 LYS A O 1
ATOM 811 N N . PRO A 1 106 ? 10.304 -5.125 -3.090 1.00 89.31 106 PRO A N 1
ATOM 812 C CA . PRO A 1 106 ? 11.556 -5.281 -3.816 1.00 89.31 106 PRO A CA 1
ATOM 813 C C . PRO A 1 106 ? 12.406 -6.378 -3.165 1.00 89.31 106 PRO A C 1
ATOM 815 O O . PRO A 1 106 ? 12.261 -6.687 -1.979 1.00 89.31 106 PRO A O 1
ATOM 818 N N . ARG A 1 107 ? 13.327 -6.950 -3.943 1.00 84.62 107 ARG A N 1
ATOM 819 C CA . ARG A 1 107 ? 14.312 -7.893 -3.413 1.00 84.62 107 ARG A CA 1
ATOM 820 C C . ARG A 1 107 ? 15.302 -7.142 -2.521 1.00 84.62 107 ARG A C 1
ATOM 822 O O . ARG A 1 107 ? 15.795 -6.083 -2.910 1.00 84.62 107 ARG A O 1
ATOM 829 N N . ALA A 1 108 ? 15.575 -7.699 -1.343 1.00 78.69 108 ALA A N 1
ATOM 830 C CA . ALA A 1 108 ? 16.592 -7.169 -0.445 1.00 78.69 108 ALA A CA 1
ATOM 831 C C . ALA A 1 108 ? 17.969 -7.171 -1.126 1.00 78.69 108 ALA A C 1
ATOM 833 O O . ALA A 1 108 ? 18.271 -8.052 -1.935 1.00 78.69 108 ALA A O 1
ATOM 834 N N . VAL A 1 109 ? 18.779 -6.172 -0.790 1.00 79.75 109 VAL A N 1
ATOM 835 C CA . VAL A 1 109 ? 20.180 -6.066 -1.204 1.00 79.75 109 VAL A CA 1
ATOM 836 C C . VAL A 1 109 ? 21.047 -6.489 -0.023 1.00 79.75 109 VAL A C 1
ATOM 838 O O . VAL A 1 109 ? 20.696 -6.221 1.128 1.00 79.75 109 VAL A O 1
ATOM 841 N N . ASP A 1 110 ? 22.157 -7.162 -0.309 1.00 81.00 110 ASP A N 1
ATOM 842 C CA . ASP A 1 110 ? 23.093 -7.618 0.717 1.00 81.00 110 ASP A CA 1
ATOM 843 C C . ASP A 1 110 ? 23.592 -6.433 1.562 1.00 81.00 110 ASP A C 1
ATOM 845 O O . ASP A 1 110 ? 23.917 -5.369 1.032 1.00 81.00 110 ASP A O 1
ATOM 849 N N . GLY A 1 111 ? 23.626 -6.607 2.885 1.00 79.69 111 GLY A N 1
ATOM 850 C CA . GLY A 1 111 ? 24.017 -5.558 3.837 1.00 79.69 111 GLY A CA 1
ATOM 851 C C . GLY A 1 111 ? 22.883 -4.635 4.301 1.00 79.69 111 GLY A C 1
ATOM 852 O O . GLY A 1 111 ? 23.113 -3.790 5.164 1.00 79.69 111 GLY A O 1
ATOM 853 N N . LEU A 1 112 ? 21.658 -4.795 3.789 1.00 79.62 112 LEU A N 1
ATOM 854 C CA . LEU A 1 112 ? 20.488 -4.104 4.331 1.00 79.62 112 LEU A CA 1
ATOM 855 C C . LEU A 1 112 ? 20.040 -4.744 5.656 1.00 79.62 112 LEU A C 1
ATOM 857 O O . LEU A 1 112 ? 19.982 -5.969 5.771 1.00 79.62 112 LEU A O 1
ATOM 861 N N . ILE A 1 113 ? 19.694 -3.916 6.646 1.00 77.38 113 ILE A N 1
ATOM 862 C CA . ILE A 1 113 ? 19.189 -4.386 7.945 1.00 77.38 113 ILE A CA 1
ATOM 863 C C . ILE A 1 113 ? 17.900 -5.204 7.781 1.00 77.38 113 ILE A C 1
ATOM 865 O O . ILE A 1 113 ? 17.032 -4.870 6.969 1.00 77.38 113 ILE A O 1
ATOM 869 N N . ALA A 1 114 ? 17.765 -6.269 8.574 1.00 69.44 114 ALA A N 1
ATOM 870 C CA . ALA A 1 114 ? 16.657 -7.215 8.461 1.00 69.44 114 ALA A CA 1
ATOM 871 C C . ALA A 1 114 ? 15.284 -6.588 8.776 1.00 69.44 114 ALA A C 1
ATOM 873 O O . ALA A 1 114 ? 14.279 -7.031 8.221 1.00 69.44 114 ALA A O 1
ATOM 874 N N . GLU A 1 115 ? 15.221 -5.541 9.610 1.00 72.25 115 GLU A N 1
ATOM 875 C CA . GLU A 1 115 ? 13.959 -4.859 9.939 1.00 72.25 115 GLU A CA 1
ATOM 876 C C . GLU A 1 115 ? 13.513 -3.813 8.901 1.00 72.25 115 GLU A C 1
ATOM 878 O O . GLU A 1 115 ? 12.492 -3.145 9.091 1.00 72.25 115 GLU A O 1
ATOM 883 N N . ALA A 1 116 ? 14.243 -3.636 7.793 1.00 75.31 116 ALA A N 1
ATOM 884 C CA . ALA A 1 116 ? 13.884 -2.634 6.798 1.00 75.31 116 ALA A CA 1
ATOM 885 C C . ALA A 1 116 ? 12.541 -2.961 6.128 1.00 75.31 116 ALA A C 1
ATOM 887 O O . ALA A 1 116 ? 12.334 -4.026 5.541 1.00 75.31 116 ALA A O 1
ATOM 888 N N . ASN A 1 117 ? 11.630 -1.991 6.140 1.00 81.44 117 ASN A N 1
ATOM 889 C CA . ASN A 1 117 ? 10.375 -2.101 5.419 1.00 81.44 117 ASN A CA 1
ATOM 890 C C . ASN A 1 117 ? 10.599 -1.929 3.911 1.00 81.44 117 ASN A C 1
ATOM 892 O O . ASN A 1 117 ? 10.553 -0.823 3.368 1.00 81.44 117 ASN A O 1
ATOM 896 N N . LEU A 1 118 ? 10.860 -3.052 3.244 1.00 85.38 118 LEU A N 1
ATOM 897 C CA . LEU A 1 118 ? 11.261 -3.086 1.840 1.00 85.38 118 LEU A CA 1
ATOM 898 C C . LEU A 1 118 ? 10.241 -2.423 0.907 1.00 85.38 118 LEU A C 1
ATOM 900 O O . LEU A 1 118 ? 10.648 -1.782 -0.058 1.00 85.38 118 LEU A O 1
ATOM 904 N N . THR A 1 119 ? 8.937 -2.518 1.193 1.00 90.25 119 THR A N 1
ATOM 905 C CA . THR A 1 119 ? 7.889 -1.881 0.376 1.00 90.25 119 THR A CA 1
ATOM 906 C C . THR A 1 119 ? 8.113 -0.371 0.274 1.00 90.25 119 THR A C 1
ATOM 908 O O . THR A 1 119 ? 8.060 0.188 -0.818 1.00 90.25 119 THR A O 1
ATOM 911 N N . THR A 1 120 ? 8.436 0.289 1.390 1.00 89.94 120 THR A N 1
ATOM 912 C CA . THR A 1 120 ? 8.690 1.737 1.444 1.00 89.94 120 THR A CA 1
ATOM 913 C C . THR A 1 120 ? 9.962 2.134 0.690 1.00 89.94 120 THR A C 1
ATOM 915 O O . THR A 1 120 ? 10.032 3.232 0.146 1.00 89.94 120 THR A O 1
ATOM 918 N N . LEU A 1 121 ? 10.943 1.231 0.600 1.00 89.44 121 LEU A N 1
ATOM 919 C CA . LEU A 1 121 ? 12.234 1.454 -0.062 1.00 89.44 121 LEU A CA 1
ATOM 920 C C . LEU A 1 121 ? 12.261 1.027 -1.538 1.00 89.44 121 LEU A C 1
ATOM 922 O O . LEU A 1 121 ? 13.330 0.993 -2.148 1.00 89.44 121 LEU A O 1
ATOM 926 N N . ALA A 1 122 ? 11.111 0.702 -2.132 1.00 92.06 122 ALA A N 1
ATOM 927 C CA . ALA A 1 122 ? 11.038 0.174 -3.491 1.00 92.06 122 ALA A CA 1
ATOM 928 C C . ALA A 1 122 ? 11.715 1.053 -4.545 1.00 92.06 122 ALA A C 1
ATOM 930 O O . ALA A 1 122 ? 12.434 0.525 -5.391 1.00 92.06 122 ALA A O 1
ATOM 931 N N . THR A 1 123 ? 11.549 2.376 -4.468 1.00 91.38 123 THR A N 1
ATOM 932 C CA . THR A 1 123 ? 12.196 3.307 -5.401 1.00 91.38 123 THR A CA 1
ATOM 933 C C . THR A 1 123 ? 13.714 3.275 -5.251 1.00 91.38 123 THR A C 1
ATOM 935 O O . THR A 1 123 ? 14.421 3.070 -6.233 1.00 91.38 123 THR A O 1
ATOM 938 N N . SER A 1 124 ? 14.227 3.416 -4.026 1.00 90.38 124 SER A N 1
ATOM 939 C CA . SER A 1 124 ? 15.670 3.434 -3.755 1.00 90.38 124 SER A CA 1
ATOM 940 C C . SER A 1 124 ? 16.343 2.122 -4.158 1.00 90.38 124 SER A C 1
ATOM 942 O O . SER A 1 124 ? 17.371 2.134 -4.832 1.00 90.38 124 SER A O 1
ATOM 944 N N . LEU A 1 125 ? 15.735 0.984 -3.806 1.00 90.44 125 LEU A N 1
ATOM 945 C CA . LEU A 1 125 ? 16.236 -0.339 -4.180 1.00 90.44 125 LEU A CA 1
ATOM 946 C C . LEU A 1 125 ? 16.125 -0.583 -5.689 1.00 90.44 125 LEU A C 1
ATOM 948 O O . LEU A 1 125 ? 17.012 -1.201 -6.272 1.00 90.44 125 LEU A O 1
ATOM 952 N N . GLY A 1 126 ? 15.074 -0.077 -6.338 1.00 90.12 126 GLY A N 1
ATOM 953 C CA . GLY A 1 126 ? 14.916 -0.128 -7.790 1.00 90.12 126 GLY A CA 1
ATOM 954 C C . GLY A 1 126 ? 16.024 0.630 -8.518 1.00 90.12 126 GLY A C 1
ATOM 955 O O . GLY A 1 126 ? 16.671 0.064 -9.396 1.00 90.12 126 GLY A O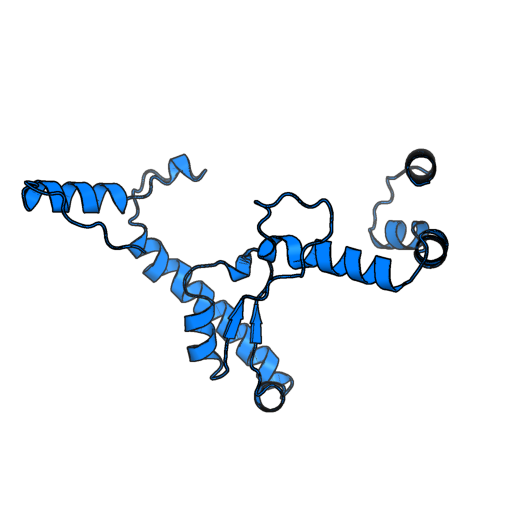 1
ATOM 956 N N . VAL A 1 127 ? 16.299 1.871 -8.104 1.00 89.56 127 VAL A N 1
ATOM 957 C CA . VAL A 1 127 ? 17.383 2.697 -8.663 1.00 89.56 127 VAL A CA 1
ATOM 958 C C . VAL A 1 127 ? 18.745 2.043 -8.437 1.00 89.56 127 VAL A C 1
ATOM 960 O O . VAL A 1 127 ? 19.542 1.963 -9.368 1.00 89.56 127 VAL A O 1
ATOM 963 N N . LEU A 1 128 ? 19.005 1.519 -7.236 1.00 87.19 128 LEU A N 1
ATOM 964 C CA . LEU A 1 128 ? 20.263 0.840 -6.923 1.00 87.19 128 LEU A CA 1
ATOM 965 C C . LEU A 1 128 ? 20.466 -0.420 -7.777 1.00 87.19 128 LEU A C 1
ATOM 967 O O . LEU A 1 128 ? 21.535 -0.617 -8.353 1.00 87.19 128 LEU A O 1
ATOM 971 N N . ASN A 1 129 ? 19.437 -1.261 -7.893 1.00 86.44 129 ASN A N 1
ATOM 972 C CA . ASN A 1 129 ? 19.494 -2.464 -8.722 1.00 86.44 129 ASN A CA 1
ATOM 973 C C . ASN A 1 129 ? 19.654 -2.123 -10.208 1.00 86.44 129 ASN A C 1
ATOM 975 O O . ASN A 1 129 ? 20.405 -2.798 -10.912 1.00 86.44 129 ASN A O 1
ATOM 979 N N . TYR A 1 130 ? 18.998 -1.059 -10.677 1.00 87.00 130 TYR A N 1
ATOM 980 C CA . TYR A 1 130 ? 19.170 -0.560 -12.035 1.00 87.00 130 TYR A CA 1
ATOM 981 C C . TYR A 1 130 ? 20.609 -0.091 -12.278 1.00 87.00 130 TYR A C 1
ATOM 983 O O . TYR A 1 130 ? 21.240 -0.551 -13.227 1.00 87.00 130 TYR A O 1
ATOM 991 N N . ALA A 1 131 ? 21.173 0.723 -11.382 1.00 85.69 131 ALA A N 1
ATOM 992 C CA . ALA A 1 131 ? 22.565 1.161 -11.467 1.00 85.69 131 ALA A CA 1
ATOM 993 C C . ALA A 1 131 ? 23.541 -0.027 -11.485 1.00 85.69 131 ALA A C 1
ATOM 995 O O . ALA A 1 131 ? 24.422 -0.081 -12.336 1.00 85.69 131 ALA A O 1
ATOM 996 N N . LYS A 1 132 ? 23.328 -1.032 -10.623 1.00 83.00 132 LYS A N 1
ATOM 997 C CA . LYS A 1 132 ? 24.108 -2.280 -10.618 1.00 83.00 132 LYS A CA 1
ATOM 998 C C . LYS A 1 132 ? 24.019 -3.033 -11.951 1.00 83.00 132 LYS A C 1
ATOM 1000 O O . LYS A 1 132 ? 25.013 -3.602 -12.393 1.00 83.00 132 LYS A O 1
ATOM 1005 N N . SER A 1 133 ? 22.851 -3.044 -12.598 1.00 84.31 133 SER A N 1
ATOM 1006 C CA . SER A 1 133 ? 22.662 -3.723 -13.890 1.00 84.31 133 SER A CA 1
ATOM 1007 C C . SER A 1 133 ? 23.390 -3.050 -15.059 1.00 84.31 133 SER A C 1
ATOM 1009 O O . SER A 1 133 ? 23.673 -3.707 -16.056 1.00 84.31 133 SER A O 1
ATOM 1011 N N . LEU A 1 134 ? 23.732 -1.763 -14.928 1.00 83.75 134 LEU A N 1
ATOM 1012 C CA . LEU A 1 134 ? 24.474 -1.005 -15.938 1.00 83.75 134 LEU A CA 1
ATOM 1013 C C . LEU A 1 134 ? 25.990 -1.294 -15.932 1.00 83.75 134 LEU A C 1
ATOM 1015 O O . LEU A 1 134 ? 26.685 -0.855 -16.848 1.00 83.75 134 LEU A O 1
ATOM 1019 N N . GLY A 1 135 ? 26.499 -2.049 -14.952 1.00 73.00 135 GLY A N 1
ATOM 1020 C CA . GLY A 1 135 ? 27.900 -2.475 -14.872 1.00 73.00 135 GLY A CA 1
ATOM 1021 C C . GLY A 1 135 ? 28.727 -1.708 -13.835 1.00 73.00 135 GLY A C 1
ATOM 1022 O O . GLY A 1 135 ? 28.194 -1.183 -12.860 1.00 73.00 135 GLY A O 1
ATOM 1023 N N . SER A 1 136 ? 30.051 -1.699 -14.015 1.00 65.44 136 SER A N 1
ATOM 1024 C CA . SER A 1 136 ? 31.017 -1.099 -13.082 1.00 65.44 136 SER A CA 1
ATOM 1025 C C . SER A 1 136 ? 30.724 0.383 -12.814 1.00 65.44 136 SER A C 1
ATOM 1027 O O . SER A 1 136 ? 30.276 1.095 -13.714 1.00 65.44 136 SER A O 1
ATOM 1029 N N . GLY A 1 137 ? 31.028 0.860 -11.600 1.00 59.38 137 GLY A N 1
ATOM 1030 C CA . GLY A 1 137 ? 30.780 2.246 -11.170 1.00 59.38 137 GLY A CA 1
ATOM 1031 C C . GLY A 1 137 ? 31.269 3.305 -12.166 1.00 59.38 137 GLY A C 1
ATOM 1032 O O . GLY A 1 137 ? 30.550 4.267 -12.425 1.00 59.38 137 GLY A O 1
ATOM 1033 N N . ASP A 1 138 ? 32.403 3.062 -12.828 1.00 58.34 138 ASP A N 1
ATOM 1034 C CA . ASP A 1 138 ? 32.966 3.948 -13.856 1.00 58.34 138 ASP A CA 1
ATOM 1035 C C . ASP A 1 138 ? 32.060 4.121 -15.086 1.00 58.34 138 ASP A C 1
ATOM 1037 O O . ASP A 1 138 ? 31.920 5.224 -15.616 1.00 58.34 138 ASP A O 1
ATOM 1041 N N . ALA A 1 139 ? 31.390 3.054 -15.532 1.00 58.94 139 ALA A N 1
ATOM 1042 C CA . ALA A 1 139 ? 30.487 3.097 -16.684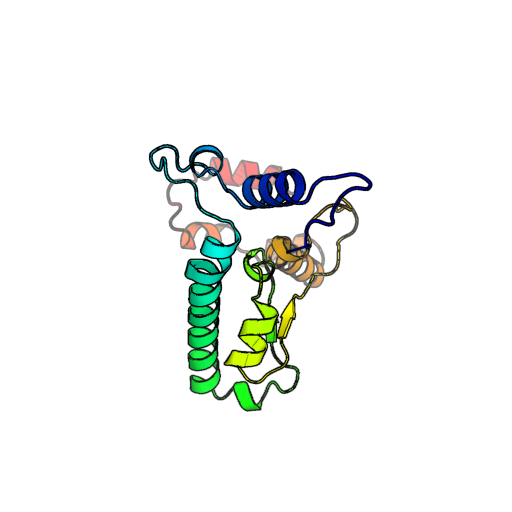 1.00 58.94 139 ALA A CA 1
ATOM 1043 C C . ALA A 1 139 ? 29.174 3.825 -16.357 1.00 58.94 139 ALA A C 1
ATOM 1045 O O . ALA A 1 139 ? 28.593 4.485 -17.222 1.00 58.94 139 ALA A O 1
ATOM 1046 N N . VAL A 1 140 ? 28.720 3.732 -15.105 1.00 59.56 140 VAL A N 1
ATOM 1047 C CA . VAL A 1 140 ? 27.539 4.446 -14.609 1.00 59.56 140 VAL A CA 1
ATOM 1048 C C . VAL A 1 140 ? 27.855 5.934 -14.459 1.00 59.56 140 VAL A C 1
ATOM 1050 O O . VAL A 1 140 ? 27.142 6.763 -15.020 1.00 59.56 140 VAL A O 1
ATOM 1053 N N . VAL A 1 141 ? 28.961 6.286 -13.796 1.00 62.84 141 VAL A N 1
ATOM 1054 C CA . VAL A 1 141 ? 29.392 7.684 -13.612 1.00 62.84 141 VAL A CA 1
ATOM 1055 C C . VAL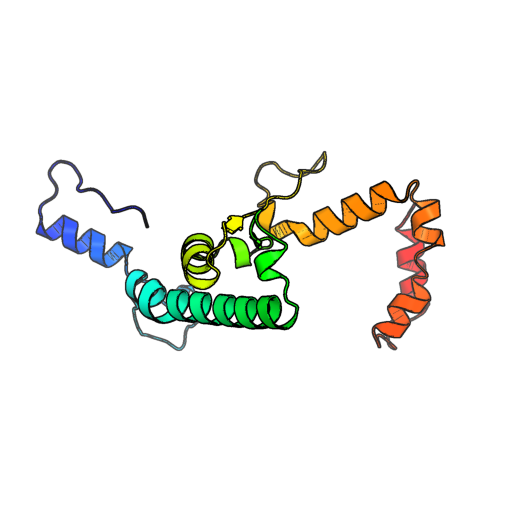 A 1 141 ? 29.702 8.358 -14.953 1.00 62.84 141 VAL A C 1
ATOM 1057 O O . VAL A 1 141 ? 29.337 9.512 -15.149 1.00 62.84 141 VAL A O 1
ATOM 1060 N N . SER A 1 142 ? 30.293 7.639 -15.913 1.00 62.66 142 SER A N 1
ATOM 1061 C CA . SER A 1 142 ? 30.549 8.172 -17.258 1.00 62.66 142 SER A CA 1
ATOM 1062 C C . SER A 1 142 ? 29.278 8.446 -18.074 1.00 62.66 142 SER A C 1
ATOM 1064 O O . SER A 1 142 ? 29.335 9.239 -19.012 1.00 62.66 142 SER A O 1
ATOM 1066 N N . ARG A 1 143 ? 28.152 7.785 -17.769 1.00 60.88 143 ARG A N 1
ATOM 1067 C CA . ARG A 1 143 ? 26.859 7.972 -18.458 1.00 60.88 143 ARG A CA 1
ATOM 1068 C C . ARG A 1 143 ? 25.935 8.949 -17.735 1.00 60.88 143 ARG A C 1
ATOM 1070 O O . ARG A 1 143 ? 25.102 9.582 -18.378 1.00 60.88 143 ARG A O 1
ATOM 1077 N N . PHE A 1 144 ? 26.075 9.087 -16.420 1.00 64.75 144 PHE A N 1
ATOM 1078 C CA . PHE A 1 144 ? 25.376 10.103 -15.644 1.00 64.75 144 PHE A CA 1
ATOM 1079 C C . PHE A 1 144 ? 26.146 11.419 -15.708 1.00 64.75 144 PHE A C 1
ATOM 1081 O O . PHE A 1 144 ? 27.073 11.665 -14.937 1.00 64.75 144 PHE A O 1
ATOM 1088 N N . ASN A 1 145 ? 25.729 12.299 -16.617 1.00 65.62 145 ASN A N 1
ATOM 1089 C CA . ASN A 1 145 ? 26.274 13.645 -16.710 1.00 65.62 145 ASN A CA 1
ATOM 1090 C C . ASN A 1 145 ? 25.772 14.486 -15.519 1.00 65.62 145 ASN A C 1
ATOM 1092 O O . ASN A 1 145 ? 24.813 15.246 -15.615 1.00 65.62 145 ASN A O 1
ATOM 1096 N N . LEU A 1 146 ? 26.402 14.307 -14.353 1.00 63.59 146 LEU A N 1
ATOM 1097 C CA . LEU A 1 146 ? 25.968 14.876 -13.069 1.00 63.59 146 LEU A CA 1
ATOM 1098 C C . LEU A 1 146 ? 25.823 16.406 -13.124 1.00 63.59 146 LEU A C 1
ATOM 1100 O O . LEU A 1 146 ? 24.964 16.983 -12.468 1.00 63.59 146 LEU A O 1
ATOM 1104 N N . ILE A 1 147 ? 26.657 17.058 -13.937 1.00 64.94 147 ILE A N 1
ATOM 1105 C CA . ILE A 1 147 ? 26.630 18.507 -14.165 1.00 64.94 147 ILE A CA 1
ATOM 1106 C C . ILE A 1 147 ? 25.350 18.930 -14.894 1.00 64.94 147 ILE A C 1
ATOM 1108 O O . ILE A 1 147 ? 24.810 19.992 -14.609 1.00 64.94 147 ILE A O 1
ATOM 1112 N N . GLU A 1 148 ? 24.870 18.114 -15.826 1.00 67.88 148 GLU A N 1
ATOM 1113 C CA . GLU A 1 148 ? 23.660 18.374 -16.608 1.00 67.88 148 GLU A CA 1
ATOM 1114 C C . GLU A 1 148 ? 22.411 18.131 -15.751 1.00 67.88 148 GLU A C 1
ATOM 1116 O O . GLU A 1 148 ? 21.560 19.006 -15.642 1.00 67.88 148 GLU A O 1
ATOM 1121 N N . ALA A 1 149 ? 22.395 17.037 -14.981 1.00 67.75 149 ALA A N 1
ATOM 1122 C CA . ALA A 1 149 ? 21.319 16.745 -14.032 1.00 67.75 149 ALA A CA 1
ATOM 1123 C C . ALA A 1 149 ? 21.167 17.816 -12.928 1.00 67.75 149 ALA A C 1
ATOM 1125 O O . ALA A 1 149 ? 20.053 18.123 -12.512 1.00 67.75 149 ALA A O 1
ATOM 1126 N N . ILE A 1 150 ? 22.270 18.409 -12.447 1.00 63.97 150 ILE A N 1
ATOM 1127 C CA . ILE A 1 150 ? 22.232 19.499 -11.451 1.00 63.97 150 ILE A CA 1
ATOM 1128 C C . ILE A 1 150 ? 21.731 20.815 -12.069 1.00 63.97 150 ILE A C 1
ATOM 1130 O O . ILE A 1 150 ? 21.074 21.593 -11.375 1.00 63.97 150 ILE A O 1
ATOM 1134 N N . LYS A 1 151 ? 22.000 21.056 -13.360 1.00 65.44 151 LYS A N 1
ATOM 1135 C CA . LYS A 1 151 ? 21.468 22.215 -14.094 1.00 65.44 151 LYS A CA 1
ATOM 1136 C C . LYS A 1 151 ? 19.958 22.104 -14.302 1.00 65.44 151 LYS A C 1
ATOM 1138 O O . LYS A 1 151 ? 19.249 23.068 -14.032 1.00 65.44 151 LYS A O 1
ATOM 1143 N N . ASP A 1 152 ? 19.468 20.923 -14.678 1.00 64.56 152 ASP A N 1
ATOM 1144 C CA . ASP A 1 152 ? 18.028 20.666 -14.846 1.00 64.56 152 ASP A CA 1
ATOM 1145 C C . ASP A 1 152 ? 17.241 20.840 -13.538 1.00 64.56 152 ASP A C 1
ATOM 1147 O O . ASP A 1 152 ? 16.056 21.164 -13.542 1.00 64.56 152 ASP A O 1
ATOM 1151 N N . LEU A 1 153 ? 17.911 20.685 -12.396 1.00 67.62 153 LEU A N 1
ATOM 1152 C CA . LEU A 1 153 ? 17.327 20.868 -11.071 1.00 67.62 153 LEU A CA 1
ATOM 1153 C C . LEU A 1 153 ? 17.196 22.343 -10.628 1.00 67.62 153 LEU A C 1
ATOM 1155 O O . LEU A 1 153 ? 16.767 22.584 -9.503 1.00 67.62 153 LEU A O 1
ATOM 1159 N N . HIS A 1 154 ? 17.520 23.340 -11.468 1.00 57.66 154 HIS A N 1
ATOM 1160 C CA . HIS A 1 154 ? 17.454 24.781 -11.133 1.00 57.66 154 HIS A CA 1
ATOM 1161 C C . HIS A 1 154 ? 18.198 25.139 -9.824 1.00 57.66 154 HIS A C 1
ATOM 1163 O O . HIS A 1 154 ? 17.898 26.120 -9.137 1.00 57.66 154 HIS A O 1
ATOM 1169 N N . LEU A 1 155 ? 19.196 24.334 -9.449 1.00 61.19 155 LEU A N 1
ATOM 1170 C CA . LEU A 1 155 ? 20.042 24.558 -8.280 1.00 61.19 155 LEU A CA 1
ATOM 1171 C C . LEU A 1 155 ? 21.242 25.439 -8.667 1.00 61.19 155 LEU A C 1
ATOM 1173 O O . LEU A 1 155 ? 22.400 25.071 -8.482 1.00 61.19 155 LEU A O 1
ATOM 1177 N N . ASP A 1 156 ? 20.964 26.658 -9.135 1.00 56.75 156 ASP A N 1
ATOM 1178 C CA . ASP A 1 156 ? 21.970 27.649 -9.573 1.00 56.75 156 ASP A CA 1
ATOM 1179 C C . ASP A 1 156 ? 22.943 28.095 -8.460 1.00 56.75 156 ASP A C 1
ATOM 1181 O O . ASP A 1 156 ? 23.903 28.828 -8.700 1.00 56.75 156 ASP A O 1
ATOM 1185 N N . ARG A 1 157 ? 22.717 27.661 -7.213 1.00 57.62 157 ARG A N 1
ATOM 1186 C CA . ARG A 1 157 ? 23.511 28.045 -6.036 1.00 57.62 157 ARG A CA 1
ATOM 1187 C C . ARG A 1 157 ? 24.587 27.037 -5.630 1.00 57.62 157 ARG A C 1
ATOM 1189 O O . ARG A 1 157 ? 25.380 27.342 -4.737 1.00 57.62 157 ARG A O 1
ATOM 1196 N N . VAL A 1 158 ? 24.657 25.852 -6.242 1.00 59.50 158 VAL A N 1
ATOM 1197 C CA . VAL A 1 158 ? 25.694 24.866 -5.887 1.00 59.50 158 VAL A CA 1
ATOM 1198 C C . VAL A 1 158 ? 26.993 25.210 -6.613 1.00 59.50 158 VAL A C 1
ATOM 1200 O O . VAL A 1 158 ? 27.218 24.863 -7.768 1.00 59.50 158 VAL A O 1
ATOM 1203 N N . THR A 1 159 ? 27.858 25.938 -5.908 1.00 62.03 159 THR A N 1
ATOM 1204 C CA . THR A 1 159 ? 29.172 26.364 -6.406 1.00 62.03 159 THR A CA 1
ATOM 1205 C C . THR A 1 159 ? 30.050 25.176 -6.829 1.00 62.03 159 THR A C 1
ATOM 1207 O O . THR A 1 159 ? 30.017 24.095 -6.237 1.00 62.03 159 THR A O 1
ATOM 1210 N N . THR A 1 160 ? 30.914 25.391 -7.824 1.00 56.88 160 THR A N 1
ATOM 1211 C CA . THR A 1 160 ? 31.873 24.406 -8.370 1.00 56.88 160 THR A CA 1
ATOM 1212 C C . THR A 1 160 ? 32.809 23.783 -7.320 1.00 56.88 160 THR A C 1
ATOM 1214 O O . THR A 1 160 ? 33.301 22.672 -7.519 1.00 56.88 160 THR A O 1
ATOM 1217 N N . LYS A 1 161 ? 33.013 24.445 -6.170 1.00 56.78 161 LYS A N 1
ATOM 1218 C CA . LYS A 1 161 ? 33.730 23.896 -5.003 1.00 56.78 161 LYS A CA 1
ATOM 1219 C C . LYS A 1 161 ? 32.953 22.798 -4.265 1.00 56.78 161 LYS A C 1
ATOM 1221 O O . LYS A 1 161 ? 33.574 21.885 -3.742 1.00 56.78 161 LYS A O 1
ATOM 1226 N N . GLY A 1 162 ? 31.621 22.854 -4.223 1.00 65.56 162 GLY A N 1
ATOM 1227 C CA . GLY A 1 162 ? 30.799 21.782 -3.643 1.00 65.56 162 GLY A CA 1
ATOM 1228 C C . GLY A 1 162 ? 30.823 20.518 -4.507 1.00 65.56 162 GLY A C 1
ATOM 1229 O O . GLY A 1 162 ? 30.971 19.407 -4.004 1.00 65.56 162 GLY A O 1
ATOM 1230 N N . LEU A 1 163 ? 30.794 20.703 -5.829 1.00 60.19 163 LEU A N 1
ATOM 1231 C CA . LEU A 1 163 ? 30.927 19.629 -6.819 1.00 60.19 163 LEU A CA 1
ATOM 1232 C C . LEU A 1 163 ? 32.272 18.889 -6.730 1.00 60.19 163 LEU A C 1
ATOM 1234 O O . LEU A 1 163 ? 32.315 17.672 -6.913 1.00 60.19 163 LEU A O 1
ATOM 1238 N N . SER A 1 164 ? 33.370 19.588 -6.423 1.00 61.03 164 SER A N 1
ATOM 1239 C CA . SER A 1 164 ? 34.688 18.955 -6.266 1.00 61.03 164 SER A CA 1
ATOM 1240 C C . SER A 1 164 ? 34.832 18.162 -4.963 1.00 61.03 164 SER A C 1
ATOM 1242 O O . SER A 1 164 ? 35.636 17.234 -4.911 1.00 61.03 164 SER A O 1
ATOM 1244 N N . ILE A 1 165 ? 34.032 18.474 -3.937 1.00 68.25 165 ILE A N 1
ATOM 1245 C CA . ILE A 1 165 ? 33.950 17.692 -2.696 1.00 68.25 165 ILE A CA 1
ATOM 1246 C C . ILE A 1 165 ? 33.176 16.394 -2.947 1.00 68.25 165 ILE A C 1
ATOM 1248 O O . ILE A 1 165 ? 33.647 15.331 -2.560 1.00 68.25 165 ILE A O 1
ATOM 1252 N N . ILE A 1 166 ? 32.058 16.451 -3.679 1.00 63.72 166 ILE A N 1
ATOM 1253 C CA . ILE A 1 166 ? 31.290 15.251 -4.062 1.00 63.72 166 ILE A CA 1
ATOM 1254 C C . ILE A 1 166 ? 32.144 14.316 -4.935 1.00 63.72 166 ILE A C 1
ATOM 1256 O O . ILE A 1 166 ? 32.184 13.115 -4.683 1.00 63.72 166 ILE A O 1
ATOM 1260 N N . LYS A 1 167 ? 32.915 14.861 -5.889 1.00 59.72 167 LYS A N 1
ATOM 1261 C CA . LYS A 1 167 ? 33.867 14.078 -6.702 1.00 59.72 167 LYS A CA 1
ATOM 1262 C C . LYS A 1 167 ? 35.023 13.450 -5.914 1.00 59.72 167 LYS A C 1
ATOM 1264 O O . LYS A 1 167 ? 35.605 12.500 -6.406 1.00 59.72 167 LYS A O 1
ATOM 1269 N N . LYS A 1 168 ? 35.382 13.979 -4.740 1.00 67.38 168 LYS A N 1
ATOM 1270 C CA . LYS A 1 168 ? 36.418 13.396 -3.864 1.00 67.38 168 LYS A CA 1
ATOM 1271 C C . LYS A 1 168 ? 35.876 12.322 -2.913 1.00 67.38 168 LYS A C 1
ATOM 1273 O O . LYS A 1 168 ? 36.673 11.638 -2.282 1.00 67.38 168 LYS A O 1
ATOM 1278 N N . ILE A 1 169 ? 34.554 12.239 -2.755 1.00 69.62 169 ILE A N 1
ATOM 1279 C CA . ILE A 1 169 ? 33.875 11.313 -1.834 1.00 69.62 169 ILE A CA 1
ATOM 1280 C C . ILE A 1 169 ? 33.380 10.051 -2.561 1.00 69.62 169 ILE A C 1
ATOM 1282 O O . ILE A 1 169 ? 33.206 9.018 -1.919 1.00 69.62 169 ILE A O 1
ATOM 1286 N N . LEU A 1 170 ? 33.186 10.099 -3.883 1.00 57.66 170 LEU A N 1
ATOM 1287 C CA . LEU A 1 170 ? 33.076 8.880 -4.686 1.00 57.66 170 LEU A CA 1
ATOM 1288 C C . LEU A 1 170 ? 34.479 8.305 -4.974 1.00 57.66 170 LEU A C 1
ATOM 1290 O O . LEU A 1 170 ? 35.389 9.102 -5.211 1.00 57.66 170 LEU A O 1
ATOM 1294 N N . PRO A 1 171 ? 34.654 6.968 -4.926 1.00 51.34 171 PRO A N 1
ATOM 1295 C CA . PRO A 1 171 ? 35.896 6.315 -5.336 1.00 51.34 171 PRO A CA 1
ATOM 1296 C C . PRO A 1 171 ? 36.206 6.552 -6.818 1.00 51.34 171 PRO A C 1
ATOM 1298 O O . PRO A 1 171 ? 35.241 6.714 -7.604 1.00 51.34 171 PRO A O 1
#

Secondary structure (DSSP, 8-state):
-PPPPPPTT--HHHHHHHHHHHHEEEGGGGT-TT---EEEHHHHIIIIIHHHHHHHHHHHHHHHHHTT-TTT-TT-EEE-SGGGGSTTHHHHHHHHHSS-EEE--PPPPTT--TT--TTTTHHHHHHHHHHHHT-SHHHHHHHS-HHHHHHHTT-TT--HHHHHHHHHH--

Foldseek 3Di:
DDDDDDDVPDDPVRSVVVNVVVQWDQVVVVVNVVDRDIDGVVCCCVVPQLVVLLVVLLVVLVVCVVVPNLVVPQQFEEAAAPCLPRPCNQVSNCVNSVHHYYYDFDDDDPPDDPPDPRRNCVVVSVVVVVLVVQDDPVSSVVPPPVVVVCVVVVPPPCDPVNVVVVVVPPD